Protein AF-A0A1I7FPM7-F1 (afdb_monomer_lite)

Sequence (89 aa):
AIEQFFKDCKTYLGLDGYQVRSEKSINRYLTIMLINYTYCKMYSNNSYHFNTGYKSAKKDLQKSKAIFIYEAAASGTPIEEIFESLKIA

Secondary structure (DSSP, 8-state):
-HHHHHHHHHHHH-TTT----SHHHHHHHHHHHHHHHHHHHHTSTTS--HHHHHHHHHHHHHHHHHHHHHHHHHTT--HHHHHHHHT--

Foldseek 3Di:
DVVVLVVCCVPPVVPVPDDDDDPVVVVVSVVVSVVLQQQQLVQQPPPSDNVNSVVVVVVVVVVVLVVVVVVCVVVVNDVVVNCVVVVND

Radius of gyration: 17.05 Å; chains: 1; bounding box: 32×34×44 Å

pLDDT: mean 93.63, std 4.58, range [73.25, 98.25]

Structure (mmCIF, N/CA/C/O backbone):
data_AF-A0A1I7FPM7-F1
#
_entry.id   AF-A0A1I7FPM7-F1
#
loop_
_atom_site.group_PDB
_atom_site.id
_atom_site.type_symbol
_atom_site.label_atom_id
_atom_site.label_alt_id
_atom_site.label_comp_id
_atom_site.label_asym_id
_atom_site.label_entity_id
_atom_site.label_seq_id
_atom_site.pdbx_PDB_ins_code
_atom_site.Cartn_x
_a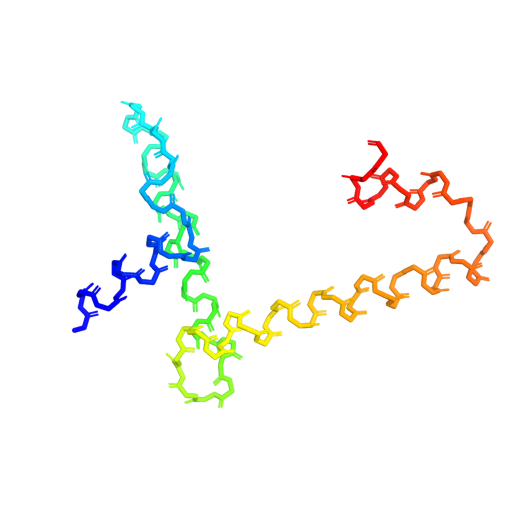tom_site.Cartn_y
_atom_site.Cartn_z
_atom_site.occupancy
_atom_site.B_iso_or_equiv
_atom_site.auth_seq_id
_atom_site.auth_comp_id
_atom_site.auth_asym_id
_atom_site.auth_atom_id
_atom_site.pdbx_PDB_model_num
ATOM 1 N N . ALA A 1 1 ? 12.028 -4.099 -20.127 1.00 78.00 1 ALA A N 1
ATOM 2 C CA . ALA A 1 1 ? 12.151 -3.661 -18.715 1.00 78.00 1 ALA A CA 1
ATOM 3 C C . ALA A 1 1 ? 11.333 -2.398 -18.431 1.00 78.00 1 ALA A C 1
ATOM 5 O O . ALA A 1 1 ? 10.433 -2.456 -17.604 1.00 78.00 1 ALA A O 1
ATOM 6 N N . ILE A 1 2 ? 11.593 -1.285 -19.128 1.00 90.12 2 ILE A N 1
ATOM 7 C CA . ILE A 1 2 ? 10.868 -0.017 -18.924 1.00 90.12 2 ILE A CA 1
ATOM 8 C C . ILE A 1 2 ? 9.392 -0.067 -19.363 1.00 90.12 2 ILE A C 1
ATOM 10 O O . ILE A 1 2 ? 8.529 0.498 -18.701 1.00 90.12 2 ILE A O 1
ATOM 14 N N . GLU A 1 3 ? 9.078 -0.811 -20.426 1.00 94.25 3 GLU A N 1
ATOM 15 C CA . GLU A 1 3 ? 7.698 -0.998 -20.895 1.00 94.25 3 GLU A CA 1
ATOM 16 C C . GLU A 1 3 ? 6.817 -1.698 -19.850 1.00 94.25 3 GLU A C 1
ATOM 18 O O . GLU A 1 3 ? 5.730 -1.219 -19.535 1.00 94.25 3 GLU A O 1
ATOM 23 N N . GLN A 1 4 ? 7.320 -2.785 -19.255 1.00 92.31 4 GLN A N 1
ATOM 24 C CA . GLN A 1 4 ? 6.619 -3.512 -18.194 1.00 92.31 4 GLN A CA 1
ATOM 25 C C . GLN A 1 4 ? 6.342 -2.604 -16.987 1.00 92.31 4 GLN A C 1
ATOM 27 O O . GLN A 1 4 ? 5.226 -2.601 -16.480 1.00 92.31 4 GLN A O 1
ATOM 32 N N . PHE A 1 5 ? 7.316 -1.776 -16.591 1.00 93.38 5 PHE A N 1
ATOM 33 C CA . PHE A 1 5 ? 7.126 -0.768 -15.545 1.00 93.38 5 PHE A CA 1
ATOM 34 C C . PHE A 1 5 ? 5.960 0.177 -15.869 1.00 93.38 5 PHE A C 1
ATOM 36 O O . PHE A 1 5 ? 5.046 0.319 -15.062 1.00 93.38 5 PHE A O 1
ATOM 43 N N . PHE A 1 6 ? 5.939 0.783 -17.061 1.00 94.38 6 PHE A N 1
ATOM 44 C CA . PHE A 1 6 ? 4.859 1.700 -17.433 1.00 94.38 6 PHE A CA 1
ATOM 45 C C . PHE A 1 6 ? 3.499 1.005 -17.543 1.00 94.38 6 PHE A C 1
ATOM 47 O O . PHE A 1 6 ? 2.484 1.595 -17.172 1.00 94.38 6 PHE A O 1
ATOM 54 N N . LYS A 1 7 ? 3.463 -0.246 -18.014 1.00 95.06 7 LYS A N 1
ATOM 55 C CA . LYS A 1 7 ? 2.239 -1.054 -18.064 1.00 95.06 7 LYS A CA 1
ATOM 56 C C . LYS A 1 7 ? 1.679 -1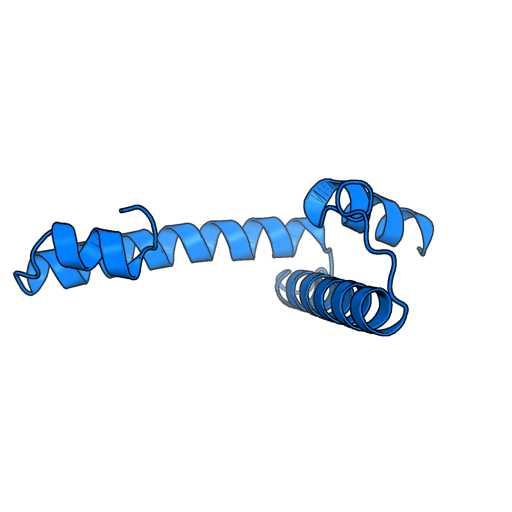.308 -16.665 1.00 95.06 7 LYS A C 1
ATOM 58 O O . LYS A 1 7 ? 0.479 -1.132 -16.449 1.00 95.06 7 LYS A O 1
ATOM 63 N N . ASP A 1 8 ? 2.541 -1.670 -15.722 1.00 95.00 8 ASP A N 1
ATOM 64 C CA . ASP A 1 8 ? 2.170 -1.90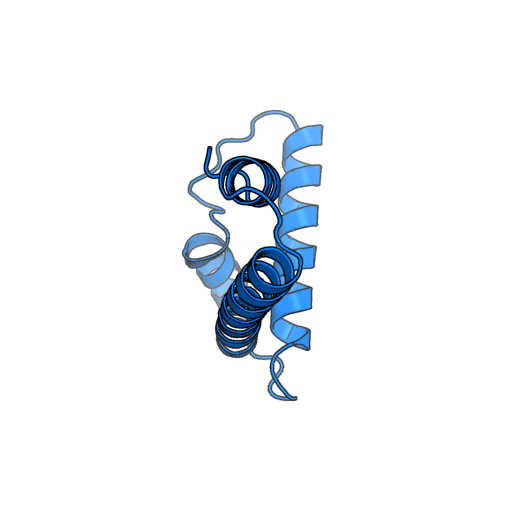0 -14.327 1.00 95.00 8 ASP A CA 1
ATOM 65 C C . ASP A 1 8 ? 1.708 -0.603 -13.645 1.00 95.00 8 ASP A C 1
ATOM 67 O O . ASP A 1 8 ? 0.671 -0.590 -12.982 1.00 95.00 8 ASP A O 1
ATOM 71 N N . CYS A 1 9 ? 2.413 0.511 -13.868 1.00 94.50 9 CYS A N 1
ATOM 72 C CA . CYS A 1 9 ? 2.028 1.826 -13.354 1.00 94.50 9 CYS A CA 1
ATOM 73 C C . CYS A 1 9 ? 0.652 2.284 -13.855 1.00 94.50 9 CYS A C 1
ATOM 75 O O . CYS A 1 9 ? -0.137 2.797 -13.066 1.00 94.50 9 CYS A O 1
ATOM 77 N N . LYS A 1 10 ? 0.333 2.083 -15.138 1.00 93.94 10 LYS A N 1
ATOM 78 C CA . LYS A 1 10 ? -1.009 2.377 -15.673 1.00 93.94 10 LYS A CA 1
ATOM 79 C C . LYS A 1 10 ? -2.062 1.479 -15.030 1.00 93.94 10 LYS A C 1
ATOM 81 O O . LYS A 1 10 ? -2.998 1.959 -14.406 1.00 93.94 10 LYS A O 1
ATOM 86 N N . THR A 1 11 ? -1.837 0.168 -15.083 1.00 94.19 11 THR A N 1
ATOM 87 C CA . THR A 1 11 ? -2.833 -0.835 -14.683 1.00 94.19 11 THR A CA 1
ATOM 88 C C . THR A 1 11 ? -3.151 -0.809 -13.185 1.00 94.19 11 THR A C 1
ATOM 90 O O . THR A 1 11 ? -4.303 -0.990 -12.799 1.00 94.19 11 THR A O 1
ATOM 93 N N . TYR A 1 12 ? -2.140 -0.621 -12.331 1.00 93.69 12 TYR A N 1
ATOM 94 C CA . TYR A 1 12 ? -2.280 -0.802 -10.882 1.00 93.69 12 TYR A CA 1
ATOM 95 C C . TYR A 1 12 ? -2.087 0.479 -10.068 1.00 93.69 12 TYR A C 1
ATOM 97 O O . TYR A 1 12 ? -2.575 0.541 -8.940 1.00 93.69 12 TYR A O 1
ATOM 105 N N . LEU A 1 13 ? -1.378 1.480 -10.607 1.00 92.88 13 LEU A N 1
ATOM 106 C CA . LEU A 1 13 ? -1.033 2.720 -9.894 1.00 92.88 13 LEU A CA 1
ATOM 107 C C . LEU A 1 13 ? -1.693 3.976 -10.498 1.00 92.88 13 LEU A C 1
ATOM 109 O O . LEU A 1 13 ? -1.475 5.081 -10.001 1.00 92.88 13 LEU A O 1
ATOM 113 N N . GLY A 1 14 ? -2.528 3.814 -11.531 1.00 90.12 14 GLY A N 1
ATOM 114 C CA . GLY A 1 14 ? -3.387 4.870 -12.072 1.00 90.12 14 GLY A CA 1
ATOM 115 C C . GLY A 1 14 ? -2.665 5.952 -12.876 1.00 90.12 14 GLY A C 1
ATOM 116 O O . GLY A 1 14 ? -3.158 7.078 -12.931 1.00 90.12 14 GLY A O 1
ATOM 117 N N . LEU A 1 15 ? -1.515 5.634 -13.486 1.00 91.19 15 LEU A N 1
ATOM 118 C CA . LEU A 1 15 ? -0.714 6.588 -14.274 1.00 91.19 15 LEU A CA 1
ATOM 119 C C . LEU A 1 15 ? -1.503 7.274 -15.400 1.00 91.19 15 LEU A C 1
ATOM 121 O O . LEU A 1 15 ? -1.252 8.433 -15.711 1.00 91.19 15 LEU A O 1
ATOM 125 N N . ASP A 1 16 ? -2.440 6.571 -16.024 1.00 89.62 16 ASP A N 1
ATOM 126 C CA . ASP A 1 16 ? -3.300 7.078 -17.098 1.00 89.62 16 ASP A CA 1
ATOM 127 C C . ASP A 1 16 ? -4.626 7.677 -16.601 1.00 89.62 16 ASP A C 1
ATOM 129 O O . ASP A 1 16 ? -5.301 8.375 -17.357 1.00 89.62 16 ASP A O 1
ATOM 133 N N . GLY A 1 17 ? -4.986 7.454 -15.335 1.00 84.81 17 GLY A N 1
ATOM 134 C CA . GLY A 1 17 ? -6.223 7.958 -14.734 1.00 84.81 17 GLY A CA 1
ATOM 135 C C . GLY A 1 17 ? -6.092 9.317 -14.041 1.00 84.81 17 GLY A C 1
ATOM 136 O O . GLY A 1 17 ? -7.100 9.987 -13.820 1.00 84.81 17 GLY A O 1
ATOM 137 N N . TYR A 1 18 ? -4.876 9.748 -13.687 1.00 81.88 18 TYR A N 1
ATOM 138 C CA . TYR A 1 18 ? -4.661 10.959 -12.890 1.00 81.88 18 TYR A CA 1
ATOM 139 C C . TYR A 1 18 ? -4.132 12.134 -13.734 1.00 81.88 18 TYR A C 1
ATOM 141 O O . TYR A 1 18 ? -2.970 12.167 -14.135 1.00 81.88 18 TYR A O 1
ATOM 149 N N . GLN A 1 19 ? -4.982 13.134 -14.000 1.00 83.94 19 GLN A N 1
ATOM 150 C CA . GLN A 1 19 ? -4.629 14.303 -14.821 1.00 83.94 19 GLN A CA 1
ATOM 151 C C . GLN A 1 19 ? -3.997 15.429 -13.992 1.00 83.94 19 GLN A C 1
ATOM 153 O O . GLN A 1 19 ? -4.673 16.347 -13.525 1.00 83.94 19 GLN A O 1
ATOM 158 N N . VAL A 1 20 ? -2.674 15.396 -13.845 1.00 87.38 20 VAL A N 1
ATOM 159 C CA . VAL A 1 20 ? -1.917 16.440 -13.141 1.00 87.38 20 VAL A CA 1
ATOM 160 C C . VAL A 1 20 ? -1.315 17.436 -14.125 1.00 87.38 20 VAL A C 1
ATOM 162 O O . VAL A 1 20 ? -0.670 17.035 -15.086 1.00 87.38 20 VAL A O 1
ATOM 165 N N . ARG A 1 21 ? -1.504 18.74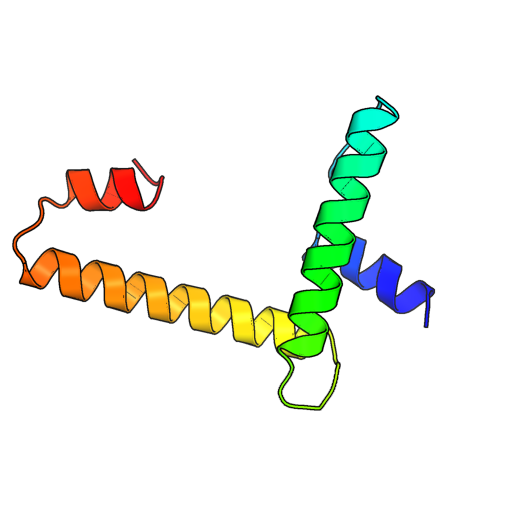2 -13.882 1.00 89.31 21 ARG A N 1
ATOM 166 C CA . ARG A 1 21 ? -1.087 19.805 -14.824 1.00 89.31 21 ARG A CA 1
ATOM 167 C C . ARG A 1 21 ? 0.013 20.738 -14.316 1.00 89.31 21 ARG A C 1
ATOM 169 O O . ARG A 1 21 ? 0.649 21.413 -15.113 1.00 89.31 21 ARG A O 1
ATOM 176 N N . SER A 1 22 ? 0.243 20.792 -13.005 1.00 95.25 22 SER A N 1
ATOM 177 C CA . SER A 1 22 ? 1.343 21.573 -12.425 1.00 95.25 22 SER A CA 1
ATOM 178 C C . SER A 1 22 ? 2.602 20.719 -12.340 1.00 95.25 22 SER A C 1
ATOM 180 O O . SER A 1 22 ? 2.532 19.598 -11.840 1.00 95.25 22 SER A O 1
ATOM 182 N N . GLU A 1 23 ? 3.751 21.271 -12.732 1.00 94.94 23 GLU A N 1
ATOM 183 C CA . GLU A 1 23 ? 5.066 20.624 -12.615 1.00 94.94 23 GLU A CA 1
ATOM 184 C C . GLU A 1 23 ? 5.312 20.068 -11.203 1.00 94.94 23 GLU A C 1
ATOM 186 O O . GLU A 1 23 ? 5.627 18.891 -11.026 1.00 94.94 23 GLU A O 1
ATOM 191 N N . LYS A 1 24 ? 5.064 20.883 -10.170 1.00 96.06 24 LYS A N 1
ATOM 192 C CA . LYS A 1 24 ? 5.226 20.483 -8.764 1.00 96.06 24 LYS A CA 1
ATOM 193 C C . LYS A 1 24 ? 4.374 19.264 -8.413 1.00 96.06 24 LYS A C 1
ATOM 195 O O . LYS A 1 24 ? 4.817 18.376 -7.684 1.00 96.06 24 LYS A O 1
ATOM 200 N N . SER A 1 25 ? 3.143 19.231 -8.908 1.00 93.38 25 SER A N 1
ATOM 201 C CA . SER A 1 25 ? 2.217 18.133 -8.653 1.00 93.38 25 SER A CA 1
ATOM 202 C C . SER A 1 25 ? 2.586 16.885 -9.461 1.00 93.38 25 SER A C 1
ATOM 204 O O . SER A 1 25 ? 2.466 15.785 -8.927 1.00 93.38 25 SER A O 1
ATOM 206 N N . ILE A 1 26 ? 3.073 17.039 -10.699 1.00 93.12 26 ILE A N 1
ATOM 207 C CA . ILE A 1 26 ? 3.580 15.935 -11.531 1.00 93.12 26 ILE A CA 1
ATOM 208 C C . ILE A 1 26 ? 4.751 15.258 -10.818 1.00 93.12 26 ILE A C 1
ATOM 210 O O . ILE A 1 26 ? 4.729 14.044 -10.631 1.00 93.12 26 ILE A O 1
ATOM 214 N N . ASN A 1 27 ? 5.716 16.044 -10.333 1.00 95.56 27 ASN A N 1
ATOM 215 C CA . ASN A 1 27 ? 6.871 15.522 -9.604 1.00 95.56 27 ASN A CA 1
ATOM 216 C C . ASN A 1 27 ? 6.438 14.733 -8.363 1.00 95.56 27 ASN A C 1
ATOM 218 O O . ASN A 1 27 ? 6.832 13.583 -8.199 1.00 95.56 27 ASN A O 1
ATOM 222 N N . ARG A 1 28 ? 5.551 15.296 -7.531 1.00 95.25 28 ARG A N 1
ATOM 223 C CA . ARG A 1 28 ? 5.020 14.601 -6.342 1.00 95.25 28 ARG A CA 1
ATOM 224 C C . ARG A 1 28 ? 4.327 13.288 -6.694 1.00 95.25 28 ARG A C 1
ATOM 226 O O . ARG A 1 28 ? 4.563 12.278 -6.036 1.00 95.25 28 ARG A O 1
ATOM 233 N N . TYR A 1 29 ? 3.483 13.309 -7.721 1.00 94.38 29 TYR A N 1
ATOM 234 C CA . TYR A 1 29 ? 2.746 12.134 -8.168 1.00 94.38 29 TYR A CA 1
ATOM 235 C C . TYR A 1 29 ? 3.692 11.021 -8.638 1.00 94.38 29 TYR A C 1
ATOM 237 O O . TYR A 1 29 ? 3.614 9.895 -8.142 1.00 94.38 29 TYR A O 1
ATOM 245 N N . LEU A 1 30 ? 4.642 11.347 -9.520 1.00 94.38 30 LEU A N 1
ATOM 246 C CA . LEU A 1 30 ? 5.628 10.389 -10.021 1.00 94.38 30 LEU A CA 1
ATOM 247 C C . LEU A 1 30 ? 6.520 9.842 -8.897 1.00 94.38 30 LEU A C 1
ATOM 249 O O . LEU A 1 30 ? 6.803 8.645 -8.881 1.00 94.38 30 LEU A O 1
ATOM 253 N N . THR A 1 31 ? 6.915 10.675 -7.927 1.00 96.38 31 THR A N 1
ATOM 254 C CA . THR A 1 31 ? 7.685 10.229 -6.757 1.00 96.38 31 THR A CA 1
ATOM 255 C C . THR A 1 31 ? 6.910 9.212 -5.922 1.00 96.38 31 THR A C 1
ATOM 257 O O . THR A 1 31 ? 7.443 8.145 -5.624 1.00 96.38 31 THR A O 1
ATOM 260 N N . ILE A 1 32 ? 5.650 9.495 -5.574 1.00 95.81 32 ILE A N 1
ATOM 261 C CA . ILE A 1 32 ? 4.816 8.567 -4.790 1.00 95.81 32 ILE A CA 1
ATOM 262 C C . ILE A 1 32 ? 4.619 7.253 -5.550 1.00 95.81 32 ILE A C 1
ATOM 264 O O . ILE A 1 32 ? 4.739 6.175 -4.967 1.00 95.81 32 ILE A O 1
ATOM 268 N N . MET A 1 33 ? 4.368 7.332 -6.857 1.00 95.50 33 MET A N 1
ATOM 269 C CA . MET A 1 33 ? 4.204 6.156 -7.705 1.00 95.50 33 MET A CA 1
ATOM 270 C C . MET A 1 33 ? 5.476 5.299 -7.737 1.00 95.50 33 MET A C 1
ATOM 272 O O . MET A 1 33 ? 5.397 4.081 -7.575 1.00 95.50 33 MET A O 1
ATOM 276 N N . LEU A 1 34 ? 6.652 5.918 -7.884 1.00 96.00 34 LEU A N 1
ATOM 277 C CA . LEU A 1 34 ? 7.931 5.209 -7.893 1.00 96.00 34 LEU A CA 1
ATOM 278 C C . LEU A 1 34 ? 8.239 4.554 -6.540 1.00 96.00 34 LEU A C 1
ATOM 280 O O . LEU A 1 34 ? 8.706 3.412 -6.508 1.00 96.00 34 LEU A O 1
ATOM 284 N N . ILE A 1 35 ? 7.943 5.239 -5.430 1.00 97.25 35 ILE A N 1
ATOM 285 C CA . ILE A 1 35 ? 8.078 4.680 -4.078 1.00 97.25 35 ILE A CA 1
ATOM 286 C C . ILE A 1 35 ? 7.162 3.463 -3.926 1.00 97.25 35 ILE A C 1
ATOM 288 O O . ILE A 1 35 ? 7.620 2.408 -3.491 1.00 97.25 35 ILE A O 1
ATOM 292 N N . ASN A 1 36 ? 5.894 3.571 -4.335 1.00 95.75 36 ASN A N 1
ATOM 293 C CA . ASN A 1 36 ? 4.930 2.476 -4.230 1.00 95.75 36 ASN A CA 1
ATOM 294 C C . ASN A 1 36 ? 5.350 1.258 -5.070 1.00 95.75 36 ASN A C 1
ATOM 296 O O . ASN A 1 36 ? 5.355 0.128 -4.577 1.00 95.75 36 ASN A O 1
ATOM 300 N N . TYR A 1 37 ? 5.778 1.496 -6.312 1.00 96.19 37 TYR A N 1
ATOM 301 C CA . TYR A 1 37 ? 6.274 0.449 -7.200 1.00 96.19 37 TYR A CA 1
ATOM 302 C C . TYR A 1 37 ? 7.500 -0.262 -6.615 1.00 96.19 37 TYR A C 1
ATOM 304 O O . TYR A 1 37 ? 7.565 -1.494 -6.591 1.00 96.19 37 TYR A O 1
ATOM 312 N N . THR A 1 38 ? 8.456 0.509 -6.091 1.00 95.31 38 THR A N 1
ATOM 313 C CA . THR A 1 38 ? 9.679 -0.021 -5.474 1.00 95.31 38 THR A CA 1
ATOM 314 C C . THR A 1 38 ? 9.363 -0.833 -4.225 1.00 95.31 38 THR A C 1
ATOM 316 O O . THR A 1 38 ? 9.830 -1.966 -4.107 1.00 95.31 38 THR A O 1
ATOM 319 N N . TYR A 1 39 ? 8.509 -0.308 -3.343 1.00 95.88 39 TYR A N 1
ATOM 320 C CA . TYR A 1 39 ? 8.034 -1.017 -2.158 1.00 95.88 39 TYR A CA 1
ATOM 321 C C . TYR A 1 39 ? 7.413 -2.368 -2.530 1.00 95.88 39 TYR A C 1
ATOM 323 O O . TYR A 1 39 ? 7.834 -3.401 -2.014 1.00 95.88 39 TYR A O 1
ATOM 331 N N . CYS A 1 40 ? 6.486 -2.387 -3.492 1.00 96.00 40 CYS A N 1
AT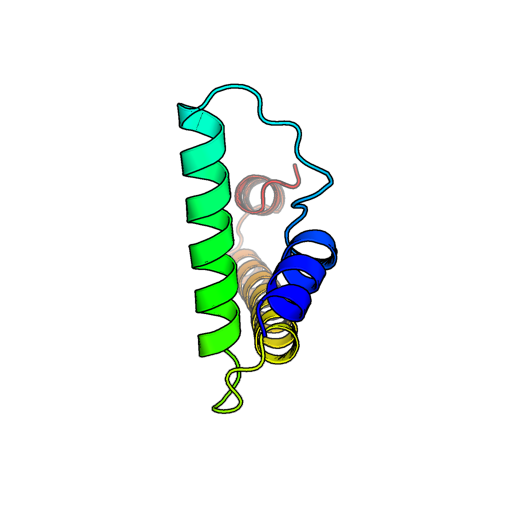OM 332 C CA . CYS A 1 40 ? 5.843 -3.621 -3.936 1.00 96.00 40 CYS A CA 1
ATOM 333 C C . CYS A 1 40 ? 6.850 -4.611 -4.538 1.00 96.00 40 CYS A C 1
ATOM 335 O O . CYS A 1 40 ? 6.770 -5.802 -4.258 1.00 96.00 40 CYS A O 1
ATOM 337 N N . LYS A 1 41 ? 7.842 -4.159 -5.317 1.00 94.69 41 LYS A N 1
ATOM 338 C CA . LYS A 1 41 ? 8.910 -5.055 -5.790 1.00 94.69 41 LYS A CA 1
ATOM 339 C C . LYS A 1 41 ? 9.701 -5.653 -4.631 1.00 94.69 41 LYS A C 1
ATOM 341 O O . LYS A 1 41 ? 9.931 -6.858 -4.630 1.00 94.69 41 LYS A O 1
ATOM 346 N N . MET A 1 42 ? 10.090 -4.856 -3.641 1.00 95.00 42 MET A N 1
ATOM 347 C CA . MET A 1 42 ? 10.836 -5.349 -2.476 1.00 95.00 42 MET A CA 1
ATOM 348 C C . MET A 1 42 ? 10.010 -6.319 -1.621 1.00 95.00 42 MET A C 1
ATOM 350 O O . MET A 1 42 ? 10.549 -7.292 -1.108 1.00 95.00 42 MET A O 1
ATOM 354 N N . TYR A 1 43 ? 8.695 -6.115 -1.541 1.00 94.94 43 TYR A N 1
ATOM 355 C CA . TYR A 1 43 ? 7.772 -6.954 -0.769 1.00 94.94 43 TYR A CA 1
ATOM 356 C C . TYR A 1 43 ? 7.597 -8.384 -1.328 1.00 94.94 43 TYR A C 1
ATOM 358 O O . TYR A 1 43 ? 6.981 -9.247 -0.709 1.00 94.94 43 TYR A O 1
ATOM 366 N N . SER A 1 44 ? 8.112 -8.668 -2.525 1.00 90.25 44 SER A N 1
ATOM 367 C CA . SER A 1 44 ? 7.791 -9.875 -3.300 1.00 90.25 44 SER A CA 1
ATOM 368 C C . SER A 1 44 ? 8.606 -11.142 -2.960 1.00 90.25 44 SER A C 1
ATOM 370 O O . SER A 1 44 ? 8.974 -11.892 -3.866 1.00 90.25 44 SER A O 1
ATOM 372 N N . ASN A 1 45 ? 8.872 -11.404 -1.676 1.00 81.38 45 ASN A N 1
ATOM 373 C CA . ASN A 1 45 ? 9.549 -12.607 -1.153 1.00 81.38 45 ASN A CA 1
ATOM 374 C C . ASN A 1 45 ? 10.703 -13.128 -2.049 1.00 81.38 45 ASN A C 1
ATOM 376 O O . ASN A 1 45 ? 10.674 -14.262 -2.523 1.00 81.38 45 ASN A O 1
ATOM 380 N N . ASN A 1 46 ? 11.685 -12.261 -2.328 1.00 82.25 46 ASN A N 1
ATOM 381 C CA . ASN A 1 46 ? 12.895 -12.494 -3.143 1.00 82.25 46 ASN A CA 1
ATOM 382 C C . ASN A 1 46 ? 12.726 -12.578 -4.672 1.00 82.25 46 ASN A C 1
ATOM 384 O O . ASN A 1 46 ? 13.728 -12.602 -5.382 1.00 82.25 46 ASN A O 1
ATOM 388 N N . SER A 1 47 ? 11.505 -12.561 -5.216 1.00 85.38 47 SER A N 1
ATOM 389 C CA . SER A 1 47 ? 11.301 -12.560 -6.680 1.00 85.38 47 SER A CA 1
ATOM 390 C C . SER A 1 47 ? 11.544 -11.195 -7.341 1.00 85.38 47 SER A C 1
ATOM 392 O O . SER A 1 47 ? 11.679 -11.108 -8.560 1.00 85.38 47 SER A O 1
ATOM 394 N N . TYR A 1 48 ? 11.550 -10.117 -6.551 1.00 87.06 48 TYR A N 1
ATOM 395 C CA . TYR A 1 48 ? 11.532 -8.720 -7.006 1.00 87.06 48 TYR A CA 1
ATOM 396 C C . TYR A 1 48 ? 10.459 -8.417 -8.069 1.00 87.06 48 TYR A C 1
ATOM 398 O O . TYR A 1 48 ? 10.582 -7.462 -8.837 1.00 87.06 48 TYR A O 1
ATOM 406 N N . HIS A 1 49 ? 9.388 -9.209 -8.120 1.00 92.06 49 HIS A N 1
ATOM 407 C CA . HIS A 1 49 ? 8.313 -9.073 -9.088 1.00 92.06 49 HIS A CA 1
ATOM 408 C C . HIS A 1 49 ? 7.198 -8.180 -8.533 1.00 92.06 49 HIS A C 1
ATOM 410 O O . HIS A 1 49 ? 6.562 -8.510 -7.529 1.00 92.06 49 HIS A O 1
ATOM 416 N N . PHE A 1 50 ? 6.937 -7.055 -9.212 1.00 94.69 50 PHE A N 1
ATOM 417 C CA . PHE A 1 50 ? 6.002 -6.023 -8.749 1.00 94.69 50 PHE A CA 1
ATOM 418 C C . PHE A 1 50 ? 4.618 -6.595 -8.431 1.00 94.69 50 PHE A C 1
ATOM 420 O O . PHE A 1 50 ? 4.138 -6.441 -7.312 1.00 94.69 50 PHE A O 1
ATOM 427 N N . ASN A 1 51 ? 3.998 -7.303 -9.378 1.00 93.62 51 ASN A N 1
ATOM 428 C CA . ASN A 1 51 ? 2.625 -7.783 -9.211 1.00 93.62 51 ASN A CA 1
ATOM 429 C C . ASN A 1 51 ? 2.502 -8.811 -8.072 1.00 93.62 51 ASN A C 1
ATOM 431 O O . ASN A 1 51 ? 1.485 -8.870 -7.385 1.00 93.62 51 ASN A O 1
ATOM 435 N N . THR A 1 52 ? 3.551 -9.608 -7.842 1.00 94.94 52 THR A N 1
ATOM 436 C CA . THR A 1 52 ? 3.582 -10.570 -6.732 1.00 94.94 52 THR A CA 1
ATOM 437 C C . THR A 1 52 ? 3.561 -9.831 -5.402 1.00 94.94 52 THR A C 1
ATOM 439 O O . THR A 1 52 ? 2.696 -10.092 -4.571 1.00 94.94 52 THR A O 1
ATOM 442 N N . GLY A 1 53 ? 4.465 -8.868 -5.214 1.00 96.31 53 GLY A N 1
ATOM 443 C CA . GLY A 1 53 ? 4.512 -8.117 -3.964 1.00 96.31 53 GLY A CA 1
ATOM 444 C C . GLY A 1 53 ? 3.331 -7.165 -3.784 1.00 96.31 53 GLY A C 1
ATOM 445 O O . GLY A 1 53 ? 2.831 -7.059 -2.672 1.00 96.31 53 GLY A O 1
ATOM 446 N N . TYR A 1 54 ? 2.794 -6.573 -4.857 1.00 95.94 54 TYR A N 1
ATOM 447 C CA . TYR A 1 54 ? 1.556 -5.786 -4.816 1.00 95.94 54 TYR A CA 1
ATOM 448 C C . TYR A 1 54 ? 0.376 -6.617 -4.288 1.00 95.94 54 TYR A C 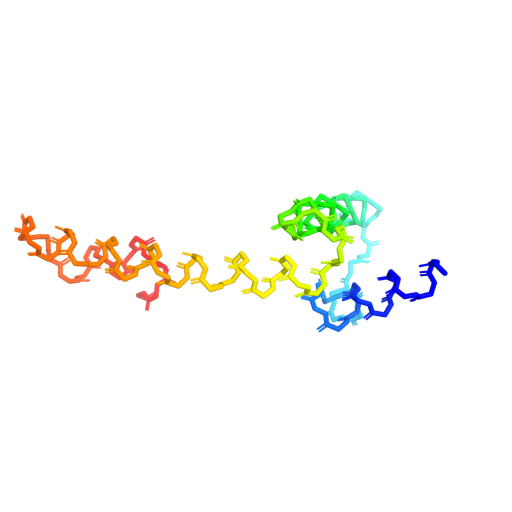1
ATOM 450 O O . TYR A 1 54 ? -0.328 -6.194 -3.369 1.00 95.94 54 TYR A O 1
ATOM 458 N N . LYS A 1 55 ? 0.176 -7.831 -4.823 1.00 94.75 55 LYS A N 1
ATOM 459 C CA . LYS A 1 55 ? -0.882 -8.744 -4.361 1.00 94.75 55 LYS A CA 1
ATOM 460 C C . LYS A 1 55 ? -0.677 -9.163 -2.905 1.00 94.75 55 LYS A C 1
ATOM 462 O O . LYS A 1 55 ? -1.648 -9.178 -2.149 1.00 94.75 55 LYS A O 1
ATOM 467 N N . SER A 1 56 ? 0.558 -9.468 -2.508 1.00 95.62 56 SER A N 1
ATOM 468 C CA . SER A 1 56 ? 0.887 -9.823 -1.123 1.00 95.62 56 SER A CA 1
ATOM 469 C C . SER A 1 56 ? 0.624 -8.665 -0.159 1.00 95.62 56 SER A C 1
ATOM 471 O O . SER A 1 56 ? -0.125 -8.842 0.797 1.00 95.62 56 SER A O 1
ATOM 473 N N . ALA A 1 57 ? 1.126 -7.463 -0.454 1.00 95.88 57 ALA A N 1
ATOM 474 C CA . ALA A 1 57 ? 0.907 -6.274 0.368 1.00 95.88 57 ALA A CA 1
ATOM 475 C C . ALA A 1 57 ? -0.587 -5.946 0.506 1.00 95.88 57 ALA A C 1
ATOM 477 O O . ALA A 1 57 ? -1.068 -5.639 1.595 1.00 95.88 57 ALA A O 1
ATOM 478 N N . LYS A 1 58 ? -1.360 -6.078 -0.580 1.00 95.06 58 LYS A N 1
ATOM 479 C CA . LYS A 1 58 ? -2.816 -5.886 -0.544 1.00 95.06 58 LYS A CA 1
ATOM 480 C C . LYS A 1 58 ? -3.519 -6.924 0.335 1.00 95.06 58 LYS A C 1
ATOM 482 O O . LYS A 1 58 ? -4.434 -6.567 1.077 1.00 95.06 58 LYS A O 1
ATOM 487 N N . LYS A 1 59 ? -3.098 -8.190 0.272 1.00 96.25 59 LYS A N 1
ATOM 488 C CA . LYS A 1 59 ? -3.632 -9.265 1.120 1.00 96.25 59 LYS A CA 1
ATOM 489 C C . LYS A 1 59 ? -3.318 -9.017 2.595 1.00 96.25 59 LYS A C 1
ATOM 491 O O . LYS A 1 59 ? -4.190 -9.198 3.440 1.00 96.25 59 LYS A O 1
ATOM 496 N N . ASP A 1 60 ? -2.108 -8.571 2.906 1.00 96.56 60 ASP A N 1
ATOM 497 C CA . ASP A 1 60 ? -1.707 -8.309 4.288 1.00 96.56 60 ASP A CA 1
ATOM 498 C C . ASP A 1 60 ? -2.363 -7.042 4.850 1.00 96.56 60 ASP A C 1
ATOM 500 O O . ASP A 1 60 ? -2.777 -7.045 6.007 1.00 96.56 60 ASP A O 1
ATOM 504 N N . LEU A 1 61 ? -2.624 -6.026 4.019 1.00 95.62 61 LEU A N 1
ATOM 505 C CA . LEU A 1 61 ? -3.482 -4.900 4.399 1.00 95.62 61 LEU A CA 1
ATOM 506 C C . LEU A 1 61 ? -4.901 -5.361 4.773 1.00 95.62 61 LEU A C 1
ATOM 508 O O . LEU A 1 61 ? -5.459 -4.886 5.758 1.00 95.62 61 LEU A O 1
ATOM 512 N N . GLN A 1 62 ? -5.498 -6.291 4.018 1.00 96.62 62 GLN A N 1
ATOM 513 C CA . GLN A 1 62 ? -6.822 -6.837 4.348 1.00 96.62 62 GLN A CA 1
ATOM 514 C C . GLN A 1 62 ? -6.815 -7.603 5.676 1.00 96.62 62 GLN A C 1
ATOM 516 O O . GLN A 1 62 ? -7.711 -7.401 6.493 1.00 96.62 62 GLN A O 1
ATOM 521 N N . LYS A 1 63 ? -5.793 -8.434 5.921 1.00 97.94 63 LYS A N 1
ATOM 522 C CA . LYS A 1 63 ? -5.633 -9.123 7.212 1.00 97.94 63 LYS A CA 1
ATOM 523 C C . LYS A 1 63 ? -5.465 -8.132 8.361 1.00 97.94 63 LYS A C 1
ATOM 525 O O . LYS A 1 63 ? -6.121 -8.284 9.380 1.00 97.94 63 LYS A O 1
ATOM 530 N N . SER A 1 64 ? -4.625 -7.112 8.185 1.00 97.31 64 SER A N 1
ATOM 531 C CA . SER A 1 64 ? -4.381 -6.084 9.200 1.00 97.31 64 SER A CA 1
ATOM 532 C C . SER A 1 64 ? -5.657 -5.315 9.544 1.00 97.31 64 SER A C 1
ATOM 534 O O . SER A 1 64 ? -5.932 -5.114 10.720 1.00 97.31 64 SER A O 1
ATOM 536 N N . LYS A 1 65 ? -6.493 -4.979 8.551 1.00 96.44 65 LYS A N 1
ATOM 537 C CA . LYS A 1 65 ? -7.819 -4.393 8.801 1.00 96.44 65 LYS A CA 1
ATOM 538 C C . LYS A 1 65 ? -8.724 -5.324 9.607 1.00 96.44 65 LYS A C 1
ATOM 540 O O . LYS A 1 65 ? -9.384 -4.864 10.528 1.00 96.44 65 LYS A O 1
ATOM 545 N N . ALA A 1 66 ? -8.758 -6.616 9.275 1.00 97.69 66 ALA A N 1
ATOM 546 C CA . ALA A 1 66 ? -9.569 -7.586 10.010 1.00 97.69 66 ALA A CA 1
ATOM 547 C C . ALA A 1 66 ? -9.104 -7.742 11.469 1.00 97.69 66 ALA A C 1
ATOM 549 O O . ALA A 1 66 ? -9.939 -7.756 12.367 1.00 97.69 66 ALA A O 1
ATOM 550 N N . ILE A 1 67 ? -7.788 -7.801 11.700 1.00 98.25 67 ILE A N 1
ATOM 551 C CA . ILE A 1 67 ? -7.193 -7.839 13.044 1.00 98.25 67 ILE A CA 1
ATOM 552 C C . ILE A 1 67 ? -7.557 -6.571 13.819 1.00 98.25 67 ILE A C 1
ATOM 554 O O . ILE A 1 67 ? -8.080 -6.674 14.920 1.00 98.25 67 ILE A O 1
ATOM 558 N N . PHE A 1 68 ? -7.376 -5.396 13.211 1.00 97.44 68 PHE A N 1
ATOM 559 C CA . PHE A 1 68 ? -7.728 -4.116 13.824 1.00 97.44 68 PHE A CA 1
ATOM 560 C C . PHE A 1 68 ? -9.201 -4.060 14.258 1.00 97.44 68 PHE A C 1
ATOM 562 O O . PHE A 1 68 ? -9.496 -3.680 15.385 1.00 97.44 68 PHE A O 1
ATOM 569 N N . ILE A 1 69 ? -10.127 -4.479 13.386 1.00 97.38 69 ILE A N 1
ATOM 570 C CA . ILE A 1 69 ? -11.563 -4.518 13.704 1.00 97.38 69 ILE A CA 1
ATOM 571 C C . ILE A 1 69 ? -11.836 -5.488 14.857 1.00 97.38 69 ILE A C 1
ATOM 573 O O . ILE A 1 69 ? -12.596 -5.160 15.763 1.00 97.38 69 ILE A O 1
ATOM 577 N N . TYR A 1 70 ? -11.229 -6.676 14.823 1.00 98.00 70 TYR A N 1
ATOM 578 C CA . TYR A 1 70 ? -11.394 -7.679 15.871 1.00 98.00 70 TYR A CA 1
ATOM 579 C C . TYR A 1 70 ? -10.905 -7.165 17.232 1.00 98.00 70 TYR A C 1
ATOM 581 O O . TYR A 1 70 ? -11.616 -7.293 18.226 1.00 98.00 70 TYR A O 1
ATOM 589 N N . GLU A 1 71 ? -9.724 -6.550 17.272 1.00 97.88 71 GLU A N 1
ATOM 590 C CA . GLU A 1 71 ? -9.137 -5.987 18.490 1.00 97.88 71 GLU A CA 1
ATOM 591 C C . GLU A 1 71 ? -9.969 -4.822 19.037 1.00 97.88 71 GLU A C 1
ATOM 593 O O . GLU A 1 71 ? -10.273 -4.809 20.228 1.00 97.88 71 GLU A O 1
ATOM 598 N N . ALA A 1 72 ? -10.410 -3.899 18.174 1.00 97.25 72 ALA A N 1
ATOM 599 C CA . ALA A 1 72 ? -11.257 -2.772 18.567 1.00 97.25 72 ALA A CA 1
ATOM 600 C C . ALA A 1 72 ? -12.623 -3.229 19.113 1.00 97.25 72 ALA A C 1
ATOM 602 O O . ALA A 1 72 ? -13.113 -2.718 20.122 1.00 97.25 72 ALA A O 1
ATOM 603 N N . ALA A 1 73 ? -13.232 -4.239 18.484 1.00 95.88 73 ALA A N 1
ATOM 604 C CA . ALA A 1 73 ? -14.472 -4.829 18.979 1.00 95.88 73 ALA A CA 1
ATOM 605 C C . ALA A 1 73 ? -14.267 -5.511 20.342 1.00 95.88 73 ALA A C 1
ATOM 607 O O . ALA A 1 73 ? -15.090 -5.352 21.243 1.00 95.88 73 ALA A O 1
ATOM 608 N N . ALA A 1 74 ? -13.153 -6.229 20.523 1.00 97.62 74 ALA A N 1
ATOM 609 C CA . ALA A 1 74 ? -12.816 -6.875 21.789 1.00 97.62 74 ALA A CA 1
ATOM 610 C C . ALA A 1 74 ? -12.550 -5.867 22.924 1.00 97.62 74 ALA A C 1
ATOM 612 O O . ALA A 1 74 ? -12.835 -6.174 24.081 1.00 97.62 74 ALA A O 1
ATOM 613 N N . SER A 1 75 ? -12.054 -4.663 22.614 1.00 96.94 75 SER A N 1
ATOM 614 C CA . SER A 1 75 ? -11.887 -3.572 23.585 1.00 96.94 75 SER A CA 1
ATOM 615 C C . SER A 1 75 ? -13.167 -2.782 23.876 1.00 96.94 75 SER A C 1
ATOM 617 O O . SER A 1 75 ? -13.134 -1.870 24.699 1.00 96.94 75 SER A O 1
ATOM 619 N N . GLY A 1 76 ? -14.289 -3.112 23.228 1.00 96.69 76 GLY A N 1
ATOM 620 C CA . GLY A 1 76 ? -15.561 -2.409 23.405 1.00 96.69 76 GLY A CA 1
ATOM 621 C C . GLY A 1 76 ? -15.627 -1.046 22.712 1.00 96.69 76 GLY A C 1
ATOM 622 O O . GLY A 1 76 ? -16.434 -0.208 23.108 1.00 96.69 76 GLY A O 1
ATOM 623 N N . THR A 1 77 ? -14.788 -0.805 21.699 1.00 96.75 77 THR A N 1
ATOM 624 C CA . THR A 1 77 ? -14.825 0.430 20.908 1.00 96.75 77 THR A CA 1
ATOM 625 C C . THR A 1 77 ? -16.134 0.499 20.107 1.00 96.75 77 THR A C 1
ATOM 627 O O . THR A 1 77 ? -16.472 -0.480 19.431 1.00 96.75 77 THR A O 1
ATOM 630 N N . PRO A 1 78 ? -16.874 1.625 20.149 1.00 96.56 78 PRO A N 1
ATOM 631 C CA . PRO A 1 78 ? -18.071 1.816 19.335 1.00 96.56 78 PRO A CA 1
ATOM 632 C C . PRO A 1 78 ? -17.788 1.639 17.840 1.00 96.56 78 PRO A C 1
ATOM 634 O O . PRO A 1 78 ? -16.722 2.008 17.340 1.00 96.56 78 PRO A O 1
ATOM 637 N N . ILE A 1 79 ? -18.752 1.087 17.102 1.00 95.56 79 ILE A N 1
ATOM 638 C CA . ILE A 1 79 ? -18.571 0.793 15.674 1.00 95.56 79 ILE A CA 1
ATOM 639 C C . ILE A 1 79 ? -18.401 2.073 14.842 1.00 95.56 79 ILE A C 1
ATOM 641 O O . ILE A 1 79 ? -17.697 2.069 13.832 1.00 95.56 79 ILE A O 1
ATOM 645 N N . GLU A 1 80 ? -18.976 3.180 15.307 1.00 96.38 80 GLU A N 1
ATOM 646 C CA . GLU A 1 80 ? -18.863 4.507 14.711 1.00 96.38 80 GLU A CA 1
ATOM 647 C C . GLU A 1 80 ? -17.402 4.988 14.706 1.00 96.38 80 GLU A C 1
ATOM 649 O O . GLU A 1 80 ? -16.889 5.394 13.663 1.00 96.38 80 GLU A O 1
ATOM 654 N N . GLU A 1 81 ? -16.687 4.834 15.826 1.00 95.38 81 GLU A N 1
ATOM 655 C CA . GLU A 1 81 ? -15.266 5.199 15.937 1.00 95.38 81 GLU A CA 1
ATOM 656 C C . GLU A 1 81 ? -14.375 4.328 15.030 1.00 95.38 81 GLU A C 1
ATOM 658 O O . GLU A 1 81 ? -13.378 4.792 14.461 1.00 95.38 81 GLU A O 1
ATOM 663 N N . ILE A 1 82 ? -14.749 3.055 14.842 1.00 95.56 82 ILE A N 1
ATOM 664 C CA . ILE A 1 82 ? -14.058 2.139 13.923 1.00 95.56 82 ILE A CA 1
ATOM 665 C C . ILE A 1 82 ? -14.248 2.601 12.470 1.00 95.56 82 ILE A C 1
ATOM 667 O O . ILE A 1 82 ? -13.291 2.587 11.687 1.00 95.56 82 ILE A O 1
ATOM 671 N N . PHE A 1 83 ? -15.455 3.033 12.092 1.00 95.44 83 PHE A N 1
ATOM 672 C CA . PHE A 1 83 ? -15.741 3.537 10.745 1.00 95.44 83 PHE A CA 1
ATOM 673 C C . PHE A 1 83 ? -15.015 4.846 10.441 1.00 95.44 83 PHE A C 1
ATOM 675 O O . PHE A 1 83 ? -14.440 4.979 9.353 1.00 95.44 83 PHE A O 1
ATOM 682 N N . GLU A 1 84 ? -14.967 5.770 11.401 1.00 95.62 84 GLU A N 1
ATOM 683 C CA . GLU A 1 84 ? -14.180 7.001 11.288 1.00 95.62 84 GLU A CA 1
ATOM 684 C C . GLU A 1 84 ? -12.689 6.690 11.093 1.00 95.62 84 GLU A C 1
ATOM 686 O O . GLU A 1 84 ? -12.060 7.185 10.153 1.00 95.62 84 GLU A O 1
ATOM 691 N N . SER A 1 85 ? -12.135 5.785 11.908 1.00 93.69 85 SER A N 1
ATOM 692 C CA . SER A 1 85 ? -10.727 5.367 11.827 1.00 93.69 85 SER A CA 1
ATOM 693 C C . SER A 1 85 ? -10.374 4.731 10.479 1.00 93.69 85 SER A C 1
ATOM 695 O O . SER A 1 85 ? -9.307 4.987 9.911 1.00 93.69 85 SER A O 1
ATOM 697 N N . LEU A 1 86 ? -11.277 3.914 9.930 1.00 93.75 86 LEU A N 1
ATOM 698 C CA . LEU A 1 86 ? -11.107 3.274 8.624 1.00 93.75 86 LEU A CA 1
ATOM 699 C C . LEU A 1 86 ? -11.452 4.191 7.441 1.00 93.75 86 LEU A C 1
ATOM 701 O O . LEU A 1 86 ? -11.208 3.791 6.297 1.00 93.75 86 LEU A O 1
ATOM 705 N N . LYS A 1 87 ? -11.956 5.408 7.700 1.00 93.75 87 LYS A N 1
ATOM 706 C CA . LYS A 1 87 ? -12.417 6.384 6.698 1.00 93.75 87 LYS A CA 1
ATOM 707 C C . LYS A 1 87 ? -13.488 5.808 5.768 1.00 93.75 87 LYS A C 1
ATOM 709 O O . LYS A 1 87 ? -13.395 5.944 4.547 1.00 93.75 87 LYS A O 1
ATOM 714 N N . ILE A 1 88 ? -14.454 5.107 6.357 1.00 91.69 88 ILE A N 1
ATOM 715 C CA . ILE A 1 88 ? -15.609 4.516 5.660 1.00 91.69 88 ILE A CA 1
ATOM 716 C C . ILE A 1 88 ? -16.958 5.035 6.178 1.00 91.69 88 ILE A C 1
ATOM 718 O O . ILE A 1 88 ? -17.990 4.576 5.691 1.00 91.69 88 ILE A O 1
ATOM 722 N N . ALA A 1 89 ? -16.928 5.942 7.158 1.00 73.25 89 ALA A N 1
ATOM 723 C CA . ALA A 1 89 ? -18.078 6.716 7.616 1.00 73.25 89 ALA A CA 1
ATOM 724 C C . ALA A 1 89 ? -18.433 7.831 6.621 1.00 73.25 89 ALA A C 1
ATOM 726 O O . ALA A 1 89 ? -17.489 8.404 6.020 1.00 73.25 89 ALA A O 1
#